Protein AF-Q6LTT4-F1 (afdb_monomer_lite)

Sequence (95 aa):
MMLMVTIEQLPLLGKSYLRNVLSKMRNKDEATVRIGLLGDFKTPNYQVKLPNGVYLTYRGANHNRFGKDSFESSHLSVSFTFAQISSAYDKASSV

Radius of gyration: 12.05 Å; chains: 1; bounding box: 35×31×24 Å

pLDDT: mean 88.71, std 10.85, range [44.38, 96.44]

Organism: Photobacterium profundum (strain SS9) (NCBI:txid298386)

Structure (mmCIF, N/CA/C/O backbone):
data_AF-Q6LTT4-F1
#
_entry.id   AF-Q6LTT4-F1
#
loop_
_atom_site.group_PDB
_atom_site.id
_atom_site.type_symbol
_atom_site.label_atom_id
_atom_site.label_alt_id
_atom_site.label_comp_id
_atom_site.label_asym_id
_atom_site.label_entity_id
_atom_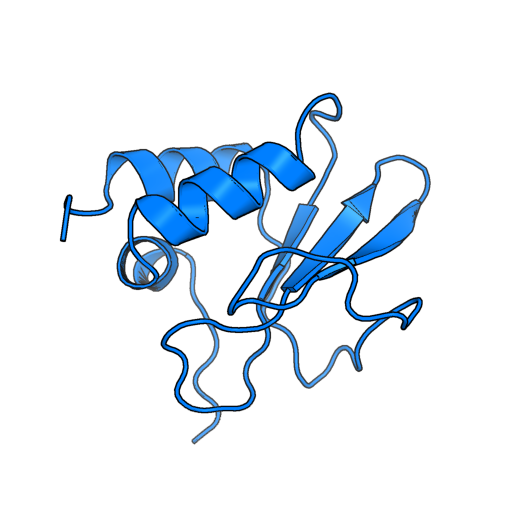site.label_seq_id
_atom_site.pdbx_PDB_ins_code
_atom_site.Cartn_x
_atom_site.Cartn_y
_atom_site.Cartn_z
_atom_site.occupancy
_atom_site.B_iso_or_equiv
_atom_site.auth_seq_id
_atom_site.auth_comp_id
_atom_site.auth_asym_id
_atom_site.auth_atom_id
_atom_site.pdbx_PDB_model_num
ATOM 1 N N . MET A 1 1 ? 20.388 -6.759 -4.733 1.00 44.38 1 MET A N 1
ATOM 2 C CA . MET A 1 1 ? 19.854 -6.568 -3.368 1.00 44.38 1 MET A CA 1
ATOM 3 C C . MET A 1 1 ? 18.356 -6.331 -3.498 1.00 44.38 1 MET A C 1
ATOM 5 O O . MET A 1 1 ? 17.981 -5.404 -4.202 1.00 44.38 1 MET A O 1
ATOM 9 N N . MET A 1 2 ? 17.511 -7.210 -2.955 1.00 49.16 2 MET A N 1
ATOM 10 C CA . MET A 1 2 ? 16.053 -7.075 -3.061 1.00 49.16 2 MET A CA 1
ATOM 11 C C . MET A 1 2 ? 15.598 -6.012 -2.057 1.00 49.16 2 MET A C 1
ATOM 13 O O . MET A 1 2 ? 15.655 -6.243 -0.853 1.00 49.16 2 MET A O 1
ATOM 17 N N . LEU A 1 3 ? 15.237 -4.823 -2.546 1.00 55.72 3 LEU A N 1
ATOM 18 C CA . LEU A 1 3 ? 14.676 -3.747 -1.728 1.00 55.72 3 LEU A CA 1
ATOM 19 C C . LEU A 1 3 ? 13.318 -4.219 -1.205 1.00 55.72 3 LEU A C 1
ATOM 21 O O . LEU A 1 3 ? 12.349 -4.276 -1.954 1.00 55.72 3 LEU A O 1
ATOM 25 N N . MET A 1 4 ? 13.257 -4.626 0.059 1.00 66.19 4 MET A N 1
ATOM 26 C CA . MET A 1 4 ? 11.986 -4.878 0.726 1.00 66.19 4 MET A CA 1
ATOM 27 C C . MET A 1 4 ? 11.369 -3.543 1.113 1.00 66.19 4 MET A C 1
ATOM 29 O O . MET A 1 4 ? 12.024 -2.774 1.806 1.00 66.19 4 MET A O 1
ATOM 33 N N . VAL A 1 5 ? 10.115 -3.294 0.720 1.00 79.81 5 VAL A N 1
ATOM 34 C CA . VAL A 1 5 ? 9.357 -2.155 1.260 1.00 79.81 5 VAL A CA 1
ATOM 35 C C . VAL A 1 5 ? 9.169 -2.380 2.748 1.00 79.81 5 VAL A C 1
ATOM 37 O O . VAL A 1 5 ? 8.498 -3.340 3.139 1.00 79.81 5 VAL A O 1
ATOM 40 N N . THR A 1 6 ? 9.737 -1.504 3.564 1.00 87.94 6 THR A N 1
ATOM 41 C CA . THR A 1 6 ? 9.458 -1.456 5.000 1.00 87.94 6 THR A CA 1
ATOM 42 C C . THR A 1 6 ? 8.393 -0.407 5.306 1.00 87.94 6 THR A C 1
ATOM 44 O O . THR A 1 6 ? 8.045 0.426 4.465 1.00 87.94 6 THR A O 1
ATOM 47 N N . ILE A 1 7 ? 7.871 -0.427 6.534 1.00 89.62 7 ILE A N 1
ATOM 48 C CA . ILE A 1 7 ? 6.930 0.597 7.005 1.00 89.62 7 ILE A CA 1
ATOM 49 C C . ILE A 1 7 ? 7.559 1.995 6.918 1.00 89.62 7 ILE A C 1
ATOM 51 O O . ILE A 1 7 ? 6.861 2.940 6.552 1.00 89.62 7 ILE A O 1
ATOM 55 N N . GLU A 1 8 ? 8.861 2.142 7.199 1.00 90.25 8 GLU A N 1
ATOM 56 C CA . GLU A 1 8 ? 9.535 3.447 7.132 1.00 90.25 8 GLU A CA 1
ATOM 57 C C . GLU A 1 8 ? 9.670 3.981 5.702 1.00 90.25 8 GLU A C 1
ATOM 59 O O . GLU A 1 8 ? 9.774 5.190 5.509 1.00 90.25 8 GLU A O 1
ATOM 64 N N . GLN A 1 9 ? 9.648 3.102 4.698 1.00 90.56 9 GLN A N 1
ATOM 65 C CA . GLN A 1 9 ? 9.775 3.478 3.291 1.00 90.56 9 GLN A CA 1
ATOM 66 C C . GLN A 1 9 ? 8.437 3.806 2.628 1.00 90.56 9 GLN A C 1
ATOM 68 O O . GLN A 1 9 ? 8.429 4.453 1.583 1.00 90.56 9 GLN A O 1
ATOM 73 N N . LEU A 1 10 ? 7.302 3.405 3.214 1.00 92.94 10 LEU A N 1
ATOM 74 C CA . LEU A 1 10 ? 5.976 3.694 2.655 1.00 92.94 10 LEU A CA 1
ATOM 75 C C . LEU A 1 10 ? 5.752 5.185 2.335 1.00 92.94 10 LEU A C 1
ATOM 77 O O . LEU A 1 10 ? 5.248 5.458 1.244 1.00 92.94 10 LEU A O 1
ATOM 81 N N . PRO A 1 11 ? 6.139 6.158 3.191 1.00 94.12 11 PRO A N 1
ATOM 82 C CA . PRO A 1 11 ? 5.982 7.581 2.878 1.00 94.12 11 PRO A CA 1
ATOM 83 C C . PRO A 1 11 ? 6.724 8.027 1.608 1.00 94.12 11 PRO A C 1
ATOM 85 O O . PRO A 1 11 ? 6.294 8.978 0.957 1.00 94.12 11 PRO A O 1
ATOM 88 N N . LEU A 1 12 ? 7.804 7.331 1.220 1.00 91.56 12 LEU A N 1
ATOM 89 C CA . LEU A 1 12 ? 8.607 7.651 0.032 1.00 91.56 12 LEU A CA 1
ATOM 90 C C . LEU A 1 12 ? 7.867 7.367 -1.282 1.00 91.56 12 LEU A C 1
ATOM 92 O O . LEU A 1 12 ? 8.248 7.900 -2.319 1.00 91.56 12 LEU A O 1
ATOM 96 N N . LEU A 1 13 ? 6.793 6.567 -1.245 1.00 91.00 13 LEU A N 1
ATOM 97 C CA . LEU A 1 13 ? 5.937 6.306 -2.409 1.00 91.00 13 LEU A CA 1
ATOM 98 C C . LEU A 1 13 ? 5.111 7.537 -2.822 1.00 91.00 13 LEU A C 1
ATOM 100 O O . LEU A 1 13 ? 4.545 7.565 -3.912 1.00 91.00 13 LEU A O 1
ATOM 104 N N . GLY A 1 14 ? 5.042 8.559 -1.965 1.00 92.62 14 GLY A N 1
ATOM 105 C CA . GLY A 1 14 ? 4.405 9.834 -2.265 1.00 92.62 14 GLY A CA 1
ATOM 106 C C . GLY A 1 14 ? 2.906 9.871 -1.965 1.00 92.62 14 GLY A C 1
ATOM 107 O O . GLY A 1 14 ? 2.172 8.878 -2.023 1.00 92.62 14 GLY A O 1
ATOM 108 N N . LYS A 1 15 ? 2.427 11.077 -1.648 1.00 94.12 15 LYS A N 1
ATOM 109 C CA . LYS A 1 15 ? 1.076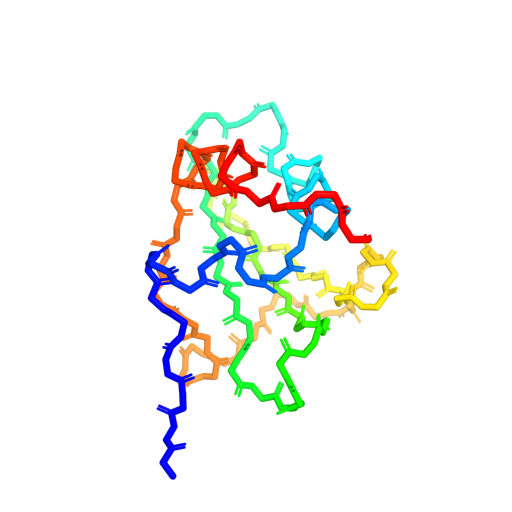 11.311 -1.125 1.00 94.12 15 LYS A CA 1
ATOM 110 C C . LYS A 1 15 ? -0.037 10.912 -2.100 1.00 94.12 15 LYS A C 1
ATOM 112 O O . LYS A 1 15 ? -1.033 10.318 -1.688 1.00 94.12 15 LYS A O 1
ATOM 117 N N . SER A 1 16 ? 0.137 11.195 -3.395 1.00 94.38 16 SER A N 1
ATOM 118 C CA . SER A 1 16 ? -0.841 10.848 -4.442 1.00 94.38 16 SER A CA 1
ATOM 119 C C . SER A 1 16 ? -0.999 9.332 -4.603 1.00 94.38 16 SER A C 1
ATOM 121 O O . SER A 1 16 ? -2.117 8.811 -4.597 1.00 94.38 16 SER A O 1
ATOM 123 N N . TYR A 1 17 ? 0.119 8.605 -4.655 1.00 94.81 17 TYR A N 1
ATOM 124 C CA . TYR A 1 17 ? 0.116 7.149 -4.749 1.00 94.81 17 TYR A CA 1
ATOM 125 C C . TYR A 1 17 ? -0.571 6.519 -3.529 1.00 94.81 17 TYR A C 1
ATOM 127 O O . TYR A 1 17 ? -1.498 5.720 -3.679 1.00 94.81 17 TYR A O 1
ATOM 135 N N . LEU A 1 18 ? -0.184 6.933 -2.317 1.00 95.31 18 LEU A N 1
ATOM 136 C CA . LEU A 1 18 ? -0.758 6.406 -1.074 1.00 95.31 18 LEU A CA 1
ATOM 137 C C . LEU A 1 18 ? -2.257 6.714 -0.952 1.00 95.31 18 LEU A C 1
ATOM 139 O O . LEU A 1 18 ? -3.029 5.83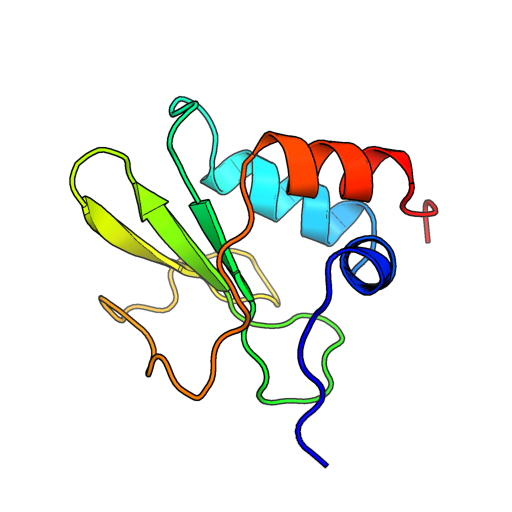8 -0.564 1.00 95.31 18 LEU A O 1
ATOM 143 N N . ARG A 1 19 ? -2.705 7.906 -1.372 1.00 95.38 19 ARG A N 1
ATOM 144 C CA . ARG A 1 19 ? -4.136 8.247 -1.451 1.00 95.38 19 ARG A CA 1
ATOM 145 C C . ARG A 1 19 ? -4.902 7.280 -2.351 1.00 95.38 19 ARG A C 1
ATOM 147 O O . ARG A 1 19 ? -5.995 6.834 -1.997 1.00 95.38 19 ARG A O 1
ATOM 154 N N . ASN A 1 20 ? -4.348 6.954 -3.515 1.00 96.06 20 ASN A N 1
ATOM 155 C CA . ASN A 1 20 ? -4.981 6.012 -4.426 1.00 96.06 20 ASN A CA 1
ATOM 156 C C . ASN A 1 20 ? -5.002 4.593 -3.850 1.00 96.06 20 ASN A C 1
ATOM 158 O O . ASN A 1 20 ? -6.031 3.925 -3.955 1.00 96.06 20 ASN A O 1
ATOM 162 N N . VAL A 1 21 ? -3.932 4.145 -3.185 1.00 95.56 21 VAL A N 1
ATOM 163 C CA . VAL A 1 21 ? -3.916 2.855 -2.473 1.00 95.56 21 VAL A CA 1
ATOM 164 C C . VAL A 1 21 ? -5.017 2.815 -1.409 1.00 95.56 21 VAL A C 1
ATOM 166 O O . VAL A 1 21 ? -5.840 1.900 -1.442 1.00 95.56 21 VAL A O 1
ATOM 169 N N . LEU A 1 22 ? -5.123 3.840 -0.554 1.00 95.12 22 LEU A N 1
ATOM 170 C CA . LEU A 1 22 ? -6.193 3.958 0.449 1.00 95.12 22 LEU A CA 1
ATOM 171 C C . LEU A 1 22 ? -7.586 3.874 -0.181 1.00 95.12 22 LEU A C 1
ATOM 173 O O . LEU A 1 22 ? -8.461 3.180 0.333 1.00 95.12 22 LEU A O 1
ATOM 177 N N . SER A 1 23 ? -7.791 4.516 -1.336 1.00 94.06 23 SER A N 1
ATOM 178 C CA . SER A 1 23 ? -9.071 4.444 -2.051 1.00 94.06 23 SER A CA 1
ATOM 179 C C . SER A 1 23 ? -9.443 3.019 -2.482 1.00 94.06 23 SER A C 1
ATOM 181 O O . SER A 1 23 ? -10.626 2.691 -2.529 1.00 94.06 23 SER A O 1
ATOM 183 N N . LYS A 1 24 ? -8.453 2.156 -2.765 1.00 94.12 24 LYS A N 1
ATOM 184 C CA . LYS A 1 24 ? -8.679 0.745 -3.129 1.00 94.12 24 LYS A CA 1
ATOM 185 C C . LYS A 1 24 ? -8.849 -0.168 -1.918 1.00 94.12 24 LYS A C 1
ATOM 187 O O . LYS A 1 24 ? -9.362 -1.272 -2.069 1.00 94.12 24 LYS A O 1
ATOM 192 N N . MET A 1 25 ? -8.435 0.288 -0.739 1.00 93.06 25 MET A N 1
ATOM 193 C CA . MET A 1 25 ? -8.649 -0.405 0.533 1.00 93.06 25 MET A CA 1
ATOM 194 C C . MET A 1 25 ? -9.985 -0.027 1.199 1.00 93.06 25 MET A C 1
ATOM 196 O O . MET A 1 25 ? -10.402 -0.686 2.147 1.00 93.06 25 MET A O 1
ATOM 200 N N . ARG A 1 26 ? -10.655 1.034 0.729 1.00 74.88 26 ARG A N 1
ATOM 201 C CA . ARG A 1 26 ? -11.826 1.638 1.386 1.00 74.88 26 ARG A CA 1
ATOM 202 C C . ARG A 1 26 ? -13.014 0.664 1.524 1.00 74.88 26 ARG A C 1
ATOM 204 O O . ARG A 1 26 ? -13.248 -0.166 0.645 1.00 74.88 26 ARG A O 1
ATOM 211 N N . ASN A 1 27 ? -13.777 0.839 2.612 1.00 67.12 27 ASN A N 1
ATOM 212 C CA . ASN A 1 27 ? -14.927 0.046 3.106 1.00 67.12 27 ASN A CA 1
ATOM 213 C C . ASN A 1 27 ? -14.604 -1.248 3.865 1.00 67.12 27 ASN A C 1
ATOM 215 O O . ASN A 1 27 ? -15.518 -2.035 4.108 1.00 67.12 27 ASN A O 1
ATOM 219 N N . LYS A 1 28 ? -13.336 -1.522 4.188 1.00 68.50 28 LYS A N 1
ATOM 220 C CA . LYS A 1 28 ? -12.936 -2.819 4.740 1.00 68.50 28 LYS A CA 1
ATOM 221 C C . LYS A 1 28 ? -11.779 -2.641 5.720 1.00 68.50 28 LYS A C 1
ATOM 223 O O . LYS A 1 28 ? -10.626 -2.709 5.310 1.00 68.50 28 LYS A O 1
ATOM 228 N N . ASP A 1 29 ? -12.094 -2.418 6.995 1.00 71.19 29 ASP A N 1
ATOM 229 C CA . ASP A 1 29 ? -11.113 -2.174 8.072 1.00 71.19 29 ASP A CA 1
ATOM 230 C C . ASP A 1 29 ? -10.079 -3.310 8.213 1.00 71.19 29 ASP A C 1
ATOM 232 O O . ASP A 1 29 ? -8.955 -3.099 8.661 1.00 71.19 29 ASP A O 1
ATOM 236 N N . GLU A 1 30 ? -10.425 -4.503 7.727 1.00 85.50 30 GLU A N 1
ATOM 237 C CA . GLU A 1 30 ? -9.568 -5.692 7.700 1.00 85.50 30 GLU A CA 1
ATOM 238 C C . GLU A 1 30 ? -8.810 -5.885 6.369 1.00 85.50 30 GLU A C 1
ATOM 240 O O . GLU A 1 30 ? -8.126 -6.892 6.168 1.00 85.50 30 GLU A O 1
ATOM 245 N N . ALA A 1 31 ? -8.920 -4.950 5.419 1.00 92.88 31 ALA A N 1
ATOM 246 C CA . ALA A 1 31 ? -8.164 -5.026 4.176 1.00 92.88 31 ALA A CA 1
ATOM 247 C C . ALA A 1 31 ? -6.674 -4.761 4.417 1.00 92.88 31 ALA A C 1
ATOM 249 O O . ALA A 1 31 ? -6.267 -3.851 5.144 1.00 92.88 31 ALA A O 1
ATOM 250 N N . THR A 1 32 ? -5.843 -5.539 3.729 1.00 96.12 32 THR A N 1
ATOM 251 C CA . THR A 1 32 ? -4.385 -5.384 3.753 1.00 96.12 32 THR A CA 1
ATOM 252 C C . THR A 1 32 ? -3.854 -5.198 2.346 1.00 96.12 32 THR A C 1
ATOM 254 O O . THR A 1 32 ? -4.472 -5.635 1.377 1.00 96.12 32 THR A O 1
ATOM 257 N N . VAL A 1 33 ? -2.706 -4.544 2.213 1.00 96.25 33 VAL A N 1
ATOM 258 C CA . VAL A 1 33 ? -2.047 -4.329 0.927 1.00 96.25 33 VAL A CA 1
ATOM 259 C C . VAL A 1 33 ? -0.614 -4.832 0.960 1.00 96.25 33 VAL A C 1
ATOM 261 O O . VAL A 1 33 ? 0.073 -4.731 1.971 1.00 96.25 33 VAL A O 1
ATOM 264 N N . ARG A 1 34 ? -0.154 -5.371 -0.164 1.00 96.06 34 ARG A N 1
ATOM 265 C CA . ARG A 1 34 ? 1.245 -5.714 -0.410 1.00 96.06 34 ARG A CA 1
ATOM 266 C C . ARG A 1 34 ? 1.734 -4.953 -1.636 1.00 96.06 34 ARG A C 1
ATOM 268 O O . ARG A 1 34 ? 1.021 -4.880 -2.638 1.00 96.06 34 ARG A O 1
ATOM 275 N N . ILE A 1 35 ? 2.931 -4.389 -1.548 1.00 95.50 35 ILE A N 1
ATOM 276 C CA . ILE A 1 35 ? 3.555 -3.566 -2.586 1.00 95.50 35 ILE A CA 1
ATOM 277 C C . ILE A 1 35 ? 4.541 -4.417 -3.386 1.00 95.50 35 ILE A C 1
ATOM 279 O O . ILE A 1 35 ? 5.282 -5.215 -2.817 1.00 95.50 35 ILE A O 1
ATOM 283 N N . GLY A 1 36 ? 4.545 -4.264 -4.705 1.00 93.00 36 GLY A N 1
ATOM 284 C CA . GLY A 1 36 ? 5.470 -4.935 -5.609 1.00 93.00 36 GLY A CA 1
ATOM 285 C C . GLY A 1 36 ? 6.909 -4.472 -5.407 1.00 93.00 36 GLY A C 1
ATOM 286 O O . GLY A 1 36 ? 7.170 -3.282 -5.262 1.00 93.00 36 GLY A O 1
ATOM 287 N N . LEU A 1 37 ? 7.836 -5.428 -5.423 1.00 87.25 37 LEU A N 1
ATOM 288 C CA . LEU A 1 37 ? 9.275 -5.196 -5.241 1.00 87.25 37 LEU A CA 1
ATOM 289 C C . LEU A 1 37 ? 10.044 -5.116 -6.569 1.00 87.25 37 LEU A C 1
ATOM 291 O O . LEU A 1 37 ? 11.244 -4.861 -6.580 1.00 87.25 37 LEU A O 1
ATOM 295 N N . LEU A 1 38 ? 9.368 -5.377 -7.689 1.00 79.62 38 LEU A N 1
ATOM 296 C CA . LEU A 1 38 ? 9.958 -5.341 -9.024 1.00 79.62 38 LEU A CA 1
ATOM 297 C C . LEU A 1 38 ? 9.791 -3.953 -9.659 1.00 79.62 38 LEU A C 1
ATOM 299 O O . LEU A 1 38 ? 8.755 -3.310 -9.484 1.00 79.62 38 LEU A O 1
ATOM 303 N N . GLY A 1 39 ? 10.775 -3.539 -10.459 1.00 75.12 39 GLY A N 1
ATOM 304 C CA . GLY A 1 39 ? 10.787 -2.250 -11.161 1.00 75.12 39 GLY A CA 1
ATOM 305 C C . GLY A 1 39 ? 11.659 -1.195 -10.474 1.00 75.12 39 GLY A C 1
ATOM 306 O O . GLY A 1 39 ? 12.538 -1.527 -9.685 1.00 75.12 39 GLY A O 1
ATOM 307 N N . ASP A 1 40 ? 11.425 0.079 -10.794 1.00 76.94 40 ASP A N 1
ATOM 308 C CA . ASP A 1 40 ? 12.200 1.228 -10.292 1.00 76.94 40 ASP A CA 1
ATOM 309 C C . ASP A 1 40 ? 11.674 1.806 -8.967 1.00 76.94 40 ASP A C 1
ATOM 311 O O . ASP A 1 40 ? 12.163 2.828 -8.490 1.00 76.94 40 ASP A O 1
ATOM 315 N N . PHE A 1 41 ? 10.662 1.156 -8.388 1.00 77.44 41 PHE A N 1
ATOM 316 C CA . PHE A 1 41 ? 10.045 1.504 -7.112 1.00 77.44 41 PHE A CA 1
ATOM 317 C C . PHE A 1 41 ? 9.331 2.870 -7.050 1.00 77.44 41 PHE A C 1
ATOM 319 O O . PHE A 1 41 ? 8.829 3.245 -5.994 1.00 77.44 41 PHE A O 1
ATOM 326 N N . LYS A 1 42 ? 9.198 3.600 -8.167 1.00 78.81 42 LYS A N 1
ATOM 327 C CA . LYS A 1 42 ? 8.517 4.910 -8.178 1.00 78.81 42 LYS A CA 1
ATOM 328 C C . LYS A 1 42 ? 6.999 4.787 -8.110 1.00 78.81 42 LYS A C 1
ATOM 330 O O . LYS A 1 42 ? 6.343 5.531 -7.393 1.00 78.81 42 LYS A O 1
ATOM 335 N N . THR A 1 43 ? 6.436 3.854 -8.877 1.00 88.88 43 THR A N 1
ATOM 336 C CA . THR A 1 43 ? 4.989 3.570 -8.908 1.00 88.88 43 THR A CA 1
ATOM 337 C C . THR A 1 43 ? 4.749 2.058 -8.938 1.00 88.88 43 THR A C 1
ATOM 339 O O . THR A 1 43 ? 4.329 1.498 -9.955 1.00 88.88 43 THR A O 1
ATOM 342 N N . PRO A 1 44 ? 5.070 1.350 -7.842 1.00 93.50 44 PRO A N 1
ATOM 343 C CA . PRO A 1 44 ? 5.006 -0.103 -7.819 1.00 93.50 44 PRO A CA 1
ATOM 344 C C . PRO A 1 44 ? 3.571 -0.607 -8.007 1.00 93.50 44 PRO A C 1
ATOM 346 O O . PRO A 1 44 ? 2.602 -0.003 -7.556 1.00 93.50 44 PRO A O 1
ATOM 349 N N . ASN A 1 45 ? 3.415 -1.754 -8.665 1.00 95.19 45 ASN A N 1
ATOM 350 C CA . ASN A 1 45 ? 2.133 -2.461 -8.650 1.00 95.19 45 ASN A CA 1
ATOM 351 C C . ASN A 1 45 ? 1.835 -2.947 -7.231 1.00 95.19 45 ASN A C 1
ATOM 353 O O . ASN A 1 45 ? 2.749 -3.156 -6.439 1.00 95.19 45 ASN A O 1
ATOM 357 N N . TYR A 1 46 ? 0.568 -3.163 -6.901 1.00 96.06 46 TYR A N 1
ATOM 358 C CA . TYR A 1 46 ? 0.194 -3.590 -5.556 1.00 96.06 46 TYR A CA 1
ATOM 359 C C . TYR A 1 46 ? -1.018 -4.512 -5.571 1.00 96.06 46 TYR A C 1
ATOM 361 O O . TYR A 1 46 ? -1.808 -4.540 -6.518 1.00 96.06 46 TYR A O 1
ATOM 369 N N . GLN A 1 47 ? -1.148 -5.289 -4.505 1.00 95.81 47 GLN A N 1
ATOM 370 C CA . GLN A 1 47 ? -2.223 -6.248 -4.310 1.00 95.81 47 GLN A CA 1
ATOM 371 C C . GLN A 1 47 ? -2.924 -5.965 -2.991 1.00 95.81 47 GLN A C 1
ATOM 373 O O . GLN A 1 47 ? -2.284 -5.930 -1.946 1.00 95.81 47 GLN A O 1
ATOM 378 N N . VAL A 1 48 ? -4.241 -5.806 -3.041 1.00 95.69 48 VAL A N 1
ATOM 379 C CA . VAL A 1 48 ? -5.102 -5.668 -1.867 1.00 95.69 48 VAL A CA 1
ATOM 380 C C . VAL A 1 48 ? -5.737 -7.022 -1.568 1.00 95.69 48 VAL A C 1
ATOM 382 O O . VAL A 1 48 ? -6.321 -7.638 -2.457 1.00 95.69 48 VAL A O 1
ATOM 385 N N . LYS A 1 49 ? -5.633 -7.489 -0.326 1.00 95.06 49 LYS A N 1
ATOM 386 C CA . LYS A 1 49 ? -6.430 -8.593 0.211 1.00 95.06 49 LYS A CA 1
ATOM 387 C C . LYS A 1 49 ? -7.656 -8.008 0.897 1.00 95.06 49 LYS A C 1
ATOM 389 O O . LYS A 1 49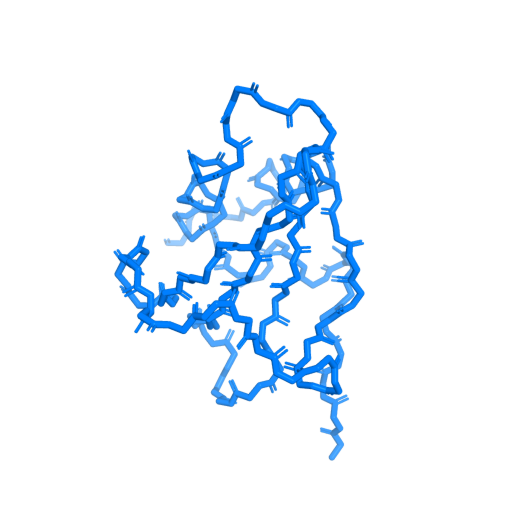 ? -7.522 -7.177 1.793 1.00 95.06 49 LYS A O 1
ATOM 394 N N . LEU A 1 50 ? -8.834 -8.445 0.479 1.00 91.38 50 LEU A N 1
ATOM 395 C CA . LEU A 1 50 ? -10.100 -8.102 1.113 1.00 91.38 50 LEU A CA 1
ATOM 396 C C . LEU A 1 50 ? -10.362 -9.014 2.338 1.00 91.38 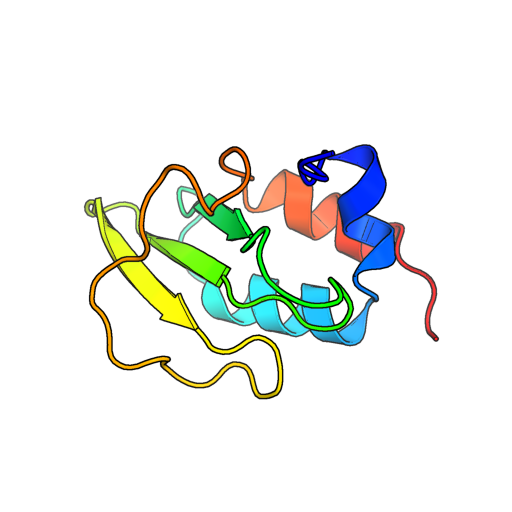50 LEU A C 1
ATOM 398 O O . LEU A 1 50 ? -9.775 -10.094 2.417 1.00 91.38 50 LEU A O 1
ATOM 402 N N . PRO A 1 51 ? -11.276 -8.643 3.257 1.00 89.50 51 PRO A N 1
ATOM 403 C CA . PRO A 1 51 ? -11.618 -9.437 4.446 1.00 89.50 51 PRO A CA 1
ATOM 404 C C . PRO A 1 51 ? -12.127 -10.839 4.099 1.00 89.50 51 PRO A C 1
ATOM 406 O O . PRO A 1 51 ? -11.799 -11.814 4.761 1.00 89.50 51 PRO A O 1
ATOM 409 N N . ASN A 1 52 ? -12.846 -10.970 2.980 1.00 89.19 52 ASN A N 1
ATOM 410 C CA . ASN A 1 52 ? -13.320 -12.256 2.463 1.00 89.19 52 ASN A CA 1
ATOM 411 C C . ASN A 1 52 ? -12.214 -13.112 1.807 1.00 89.19 52 ASN A C 1
ATOM 413 O O . ASN A 1 52 ? -12.518 -14.094 1.139 1.00 89.19 52 ASN A O 1
ATOM 417 N N . GLY A 1 53 ? -10.944 -12.717 1.921 1.00 89.50 53 GLY A N 1
ATOM 418 C CA . GLY A 1 53 ? -9.802 -13.437 1.361 1.00 89.50 53 GLY A CA 1
ATOM 419 C C . GLY A 1 53 ? -9.542 -13.188 -0.125 1.00 89.50 53 GLY A C 1
ATOM 420 O O . GLY A 1 53 ? -8.501 -13.613 -0.621 1.00 89.50 53 GLY A O 1
ATOM 421 N N . VAL A 1 54 ? -10.424 -12.469 -0.828 1.00 91.38 54 VAL A N 1
ATOM 422 C CA . VAL A 1 54 ? -10.253 -12.172 -2.257 1.00 91.38 54 VAL A CA 1
ATOM 423 C C . VAL A 1 54 ? -9.094 -11.204 -2.469 1.00 91.38 54 VAL A C 1
ATOM 425 O O . VAL A 1 54 ? -8.989 -10.176 -1.793 1.00 91.38 54 VAL A O 1
ATOM 428 N N . TYR A 1 55 ? -8.256 -11.508 -3.457 1.00 93.88 55 TYR A N 1
ATOM 429 C CA . TYR A 1 55 ? -7.156 -10.650 -3.871 1.00 93.88 55 TYR A CA 1
ATOM 430 C C . TYR A 1 55 ? -7.522 -9.786 -5.068 1.00 93.88 55 TYR A C 1
ATOM 432 O O . TYR A 1 55 ? -8.191 -10.194 -6.015 1.00 93.88 55 TYR A O 1
ATOM 440 N N . LEU A 1 56 ? -7.065 -8.543 -5.005 1.00 94.25 56 LEU A N 1
ATOM 441 C CA . LEU A 1 56 ? -7.320 -7.516 -5.984 1.00 94.25 56 LEU A CA 1
ATOM 442 C C . LEU A 1 56 ? -5.992 -6.875 -6.403 1.00 94.25 56 LEU A C 1
ATOM 444 O O . LEU A 1 56 ? -5.354 -6.207 -5.596 1.00 94.25 56 LEU A O 1
ATOM 448 N N . THR A 1 57 ? -5.578 -7.059 -7.658 1.00 96.12 57 THR A N 1
ATOM 449 C CA . THR A 1 57 ? -4.317 -6.505 -8.178 1.00 96.12 57 THR A CA 1
ATOM 450 C C . THR A 1 57 ? -4.521 -5.184 -8.917 1.00 96.12 57 THR A C 1
ATOM 452 O O . THR A 1 57 ? -5.487 -5.000 -9.669 1.00 96.12 57 THR A O 1
ATOM 455 N N . TYR A 1 58 ? -3.575 -4.265 -8.734 1.00 96.44 58 TYR A N 1
ATOM 456 C CA . TYR A 1 58 ? -3.611 -2.923 -9.299 1.00 96.44 58 TYR A CA 1
ATOM 457 C C . TYR A 1 58 ? -2.262 -2.525 -9.889 1.00 96.44 58 TYR A C 1
ATOM 459 O O . TYR A 1 58 ? -1.197 -2.892 -9.387 1.00 96.44 58 TYR A O 1
ATOM 467 N N . ARG A 1 59 ? -2.329 -1.744 -10.968 1.00 95.06 59 ARG A N 1
ATOM 468 C CA . ARG A 1 59 ? -1.172 -1.096 -11.581 1.00 95.06 59 ARG A CA 1
ATOM 469 C C . ARG A 1 59 ? -0.778 0.124 -10.760 1.00 95.06 59 ARG A C 1
ATOM 471 O O . ARG A 1 59 ? -1.643 0.932 -10.444 1.00 95.06 59 ARG A O 1
ATOM 478 N N . GLY A 1 60 ? 0.505 0.300 -10.465 1.00 93.50 60 GLY A N 1
ATOM 479 C CA . GLY A 1 60 ? 0.964 1.474 -9.719 1.00 93.50 60 GLY A CA 1
ATOM 480 C C . GLY A 1 60 ? 0.846 2.776 -10.510 1.00 93.50 60 GLY A C 1
ATOM 481 O O . GLY A 1 60 ? 0.470 3.799 -9.956 1.00 93.50 60 GLY A O 1
ATOM 482 N N . ALA A 1 61 ? 1.085 2.721 -11.823 1.00 92.50 61 ALA A N 1
ATOM 483 C CA . ALA A 1 61 ? 1.097 3.904 -12.686 1.00 92.50 61 ALA A CA 1
ATOM 484 C C . ALA A 1 61 ? -0.271 4.598 -12.838 1.00 92.50 61 ALA A C 1
ATOM 486 O O . ALA A 1 61 ? -0.328 5.798 -13.080 1.00 92.50 61 ALA A O 1
ATOM 487 N N . ASN A 1 62 ? -1.378 3.852 -12.747 1.00 94.31 62 ASN A N 1
ATOM 488 C CA . ASN A 1 62 ? -2.723 4.397 -12.981 1.00 94.31 62 ASN A CA 1
ATOM 489 C C . ASN A 1 62 ? -3.798 3.876 -12.016 1.00 94.31 62 ASN A C 1
ATOM 491 O O . ASN A 1 62 ? -4.959 4.254 -12.138 1.00 94.31 62 ASN A O 1
ATOM 495 N N . HIS A 1 63 ? -3.442 2.996 -11.077 1.00 94.94 63 HIS A N 1
ATOM 496 C CA . HIS A 1 63 ? -4.344 2.410 -10.082 1.00 94.94 63 HIS A CA 1
ATOM 497 C C . HIS A 1 63 ? -5.563 1.664 -10.659 1.00 94.94 63 HIS A C 1
ATOM 499 O O . HIS A 1 63 ? -6.528 1.383 -9.938 1.00 94.94 63 HIS A O 1
ATOM 505 N N . ASN A 1 64 ? -5.513 1.284 -11.939 1.00 95.69 64 ASN A N 1
ATOM 506 C CA . ASN A 1 64 ? -6.491 0.400 -12.567 1.00 95.69 64 ASN A CA 1
ATOM 507 C C . ASN A 1 64 ? -6.155 -1.067 -12.284 1.00 95.69 64 ASN A C 1
ATOM 509 O O . ASN A 1 64 ? -5.039 -1.405 -11.881 1.00 95.69 64 ASN A O 1
ATOM 513 N N . ARG A 1 65 ? -7.128 -1.957 -12.507 1.00 95.12 65 ARG A N 1
ATOM 514 C CA . ARG A 1 65 ? -6.935 -3.407 -12.376 1.00 95.12 65 ARG A CA 1
ATOM 515 C C . ARG A 1 65 ? -5.756 -3.872 -13.226 1.00 95.12 65 ARG A C 1
ATOM 517 O O . ARG A 1 65 ? -5.655 -3.521 -14.400 1.00 95.12 65 ARG A O 1
ATOM 524 N N . PHE A 1 66 ? -4.876 -4.685 -12.644 1.00 92.06 66 PHE A N 1
ATOM 525 C CA . PHE A 1 66 ? -3.785 -5.284 -13.416 1.00 92.06 66 PHE A C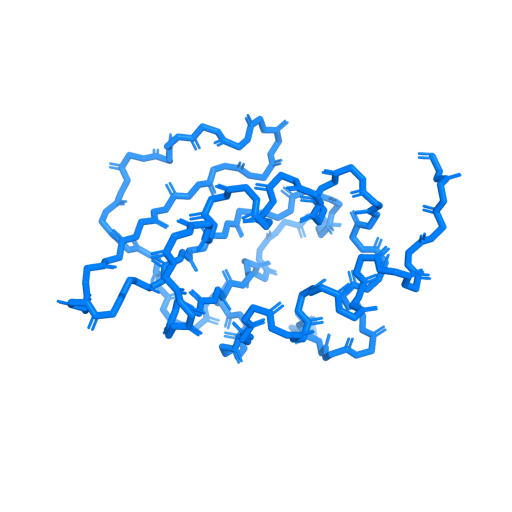A 1
ATOM 526 C C . PHE A 1 66 ? -4.305 -6.374 -14.367 1.00 92.06 66 PHE A C 1
ATOM 528 O O . PHE A 1 66 ? -3.776 -6.516 -15.467 1.00 92.06 66 PHE A O 1
ATOM 535 N N . GLY A 1 67 ? -5.364 -7.086 -13.958 1.00 85.88 67 GLY A N 1
ATOM 536 C CA . GLY A 1 67 ? -5.988 -8.175 -14.722 1.00 85.88 67 GLY A CA 1
ATOM 537 C C . GLY A 1 67 ? -5.535 -9.576 -14.301 1.00 85.88 67 GLY A C 1
ATOM 538 O O . GLY A 1 67 ? -5.893 -10.542 -14.958 1.00 85.88 67 GLY A O 1
ATOM 539 N N . LYS A 1 68 ? -4.757 -9.691 -13.215 1.00 87.81 68 LYS A N 1
ATOM 540 C CA . LYS A 1 68 ? -4.396 -10.967 -12.577 1.00 87.81 68 LYS A CA 1
ATOM 541 C C . LYS A 1 68 ? -5.096 -11.112 -11.228 1.00 87.81 68 LYS A C 1
ATOM 543 O O . LYS A 1 68 ? -5.339 -10.106 -10.559 1.00 87.81 68 LYS A O 1
ATOM 548 N N . ASP A 1 69 ? -5.357 -12.337 -10.797 1.00 85.94 69 ASP A N 1
ATOM 549 C CA . ASP A 1 69 ? -5.990 -12.583 -9.495 1.00 85.94 69 ASP A CA 1
ATOM 550 C C . ASP A 1 69 ? -5.018 -12.330 -8.335 1.00 85.94 69 ASP A C 1
ATOM 552 O O . ASP A 1 69 ? -5.386 -11.732 -7.324 1.00 85.94 69 ASP A O 1
ATOM 556 N N . SER A 1 70 ? -3.742 -12.674 -8.525 1.00 91.50 70 SER A N 1
ATOM 557 C CA . SER A 1 70 ? -2.664 -12.405 -7.573 1.00 91.50 70 SER A CA 1
ATOM 558 C C . SER A 1 70 ? -1.307 -12.230 -8.259 1.00 91.50 70 SER A C 1
ATOM 560 O O . SER A 1 70 ? -1.107 -12.616 -9.413 1.00 91.50 70 SER A O 1
ATOM 562 N N . PHE A 1 71 ? -0.359 -11.643 -7.534 1.00 91.50 71 PHE A N 1
ATOM 563 C CA . PHE A 1 71 ? 1.064 -11.648 -7.857 1.00 91.50 71 PHE A CA 1
ATOM 564 C C . PHE A 1 71 ? 1.805 -12.708 -7.034 1.00 91.50 71 PHE A C 1
ATOM 566 O O . PHE A 1 71 ? 1.352 -13.100 -5.957 1.00 91.50 71 PHE A O 1
ATOM 573 N N . GLU A 1 72 ? 2.972 -13.125 -7.527 1.00 90.81 72 GLU A N 1
ATOM 574 C CA . GLU A 1 72 ? 3.880 -14.025 -6.812 1.00 90.81 72 GLU A CA 1
ATOM 575 C C . GLU A 1 72 ? 4.289 -13.433 -5.462 1.00 90.81 72 GLU A C 1
ATOM 577 O O . GLU A 1 72 ? 4.763 -12.296 -5.375 1.00 90.81 72 GLU A O 1
ATOM 582 N N . SER A 1 73 ? 4.127 -14.208 -4.390 1.00 89.31 73 SER A N 1
ATOM 583 C CA . SER A 1 73 ? 4.322 -13.714 -3.025 1.00 89.31 73 SER A CA 1
ATOM 584 C C . SER A 1 73 ? 5.759 -13.303 -2.716 1.00 89.31 73 SER A C 1
ATOM 586 O O . SER A 1 73 ? 5.948 -12.471 -1.831 1.00 89.31 73 SER A O 1
ATOM 588 N N . SER A 1 74 ? 6.746 -13.866 -3.420 1.00 90.31 74 SER A N 1
ATOM 589 C CA . SER A 1 74 ? 8.171 -13.518 -3.318 1.00 90.31 74 SER A CA 1
ATOM 590 C C . SER A 1 74 ? 8.505 -12.149 -3.922 1.00 90.31 74 SER A C 1
ATOM 592 O O . SER A 1 74 ? 9.536 -11.570 -3.594 1.00 90.31 74 SER A O 1
ATOM 594 N N . HIS A 1 75 ? 7.631 -11.609 -4.776 1.00 90.94 75 HIS A N 1
ATOM 595 C CA . HIS A 1 75 ? 7.799 -10.314 -5.446 1.00 90.94 75 HIS A CA 1
ATOM 596 C C . HIS A 1 75 ? 6.995 -9.195 -4.779 1.00 90.94 75 HIS A C 1
ATOM 598 O O . HIS A 1 75 ? 6.814 -8.117 -5.350 1.00 90.94 75 HIS A O 1
ATOM 604 N N . LEU A 1 76 ? 6.488 -9.460 -3.578 1.00 91.94 76 LEU A N 1
ATOM 605 C CA . LEU A 1 76 ? 5.644 -8.568 -2.808 1.00 91.94 76 LEU A CA 1
ATOM 606 C C . LEU A 1 76 ? 6.264 -8.320 -1.434 1.00 91.94 76 LEU A C 1
ATOM 608 O O . LEU A 1 76 ? 6.815 -9.228 -0.814 1.00 91.94 76 LEU A O 1
ATOM 612 N N . SER A 1 77 ? 6.085 -7.109 -0.918 1.00 94.06 77 SER A N 1
ATOM 613 C CA . SER A 1 77 ? 6.396 -6.746 0.462 1.00 94.06 77 SER A CA 1
ATOM 614 C C . SER A 1 77 ? 5.650 -7.621 1.474 1.00 94.06 77 SER A C 1
ATOM 616 O O . SER A 1 77 ? 4.765 -8.417 1.132 1.00 94.06 77 SER A O 1
ATOM 618 N N . VAL A 1 78 ? 5.936 -7.401 2.755 1.00 93.31 78 VAL A N 1
ATOM 619 C CA . VAL A 1 78 ? 5.023 -7.796 3.835 1.00 93.31 78 VAL A CA 1
ATOM 620 C C . VAL A 1 78 ? 3.649 -7.133 3.663 1.00 93.31 78 VAL A C 1
ATOM 622 O O . VAL A 1 78 ? 3.493 -6.175 2.899 1.00 93.31 78 VAL A O 1
ATOM 625 N N . SER A 1 79 ? 2.638 -7.662 4.348 1.00 95.38 79 SER A N 1
ATOM 626 C CA . SER A 1 79 ? 1.299 -7.068 4.361 1.00 95.38 79 SER A CA 1
ATOM 627 C C . SER A 1 79 ? 1.263 -5.822 5.235 1.00 95.38 79 SER A C 1
ATOM 629 O O . SER A 1 79 ? 1.721 -5.852 6.375 1.00 95.38 79 SER A O 1
ATOM 631 N N . PHE A 1 80 ? 0.650 -4.763 4.716 1.00 95.75 80 PHE A N 1
ATOM 632 C CA . PHE A 1 80 ? 0.386 -3.525 5.435 1.00 95.75 80 PHE A CA 1
ATOM 633 C C . PHE A 1 80 ? -1.110 -3.345 5.673 1.00 95.75 80 PHE A C 1
ATOM 635 O O . PHE A 1 80 ? -1.927 -3.593 4.783 1.00 95.75 80 PHE A O 1
ATOM 642 N N . THR A 1 81 ? -1.471 -2.903 6.871 1.00 94.94 81 THR A N 1
ATOM 643 C CA . THR A 1 81 ? -2.853 -2.598 7.252 1.00 94.94 81 THR A CA 1
ATOM 644 C C . THR A 1 81 ? -3.283 -1.231 6.732 1.00 94.94 81 THR A C 1
ATOM 646 O O . THR A 1 81 ? -2.454 -0.382 6.393 1.00 94.94 81 THR A O 1
ATOM 649 N N . PHE A 1 82 ? -4.594 -0.983 6.724 1.00 94.19 82 PHE A N 1
ATOM 650 C CA . PHE A 1 82 ? -5.138 0.341 6.421 1.00 94.19 82 PHE A CA 1
ATOM 651 C C . PHE A 1 82 ? -4.508 1.437 7.297 1.00 94.19 82 PHE A C 1
ATOM 653 O O . PHE A 1 82 ? -4.082 2.468 6.781 1.00 94.19 82 PHE A O 1
ATOM 660 N N . ALA A 1 83 ? -4.369 1.190 8.605 1.00 93.44 83 ALA A N 1
ATOM 661 C CA . ALA A 1 83 ? -3.776 2.139 9.546 1.00 93.44 83 ALA A CA 1
ATOM 662 C C . ALA A 1 83 ? -2.310 2.473 9.214 1.00 93.44 83 ALA A C 1
ATOM 664 O O . ALA A 1 83 ? -1.911 3.634 9.283 1.00 93.44 83 ALA A O 1
ATOM 665 N N . GLN A 1 84 ? -1.514 1.481 8.801 1.00 95.56 84 GLN A N 1
ATOM 666 C CA . GLN A 1 84 ? -0.119 1.701 8.404 1.00 95.56 84 GLN A CA 1
ATOM 667 C C . GLN A 1 84 ? -0.019 2.553 7.134 1.00 95.56 84 GLN A C 1
ATOM 669 O O . GLN A 1 84 ? 0.779 3.489 7.090 1.00 95.56 84 GLN A O 1
ATOM 674 N N . ILE A 1 85 ? -0.857 2.283 6.128 1.00 95.75 85 ILE A N 1
ATOM 675 C CA . ILE A 1 85 ? -0.901 3.087 4.898 1.00 95.75 85 ILE A CA 1
ATOM 676 C C . ILE A 1 85 ? -1.419 4.501 5.182 1.00 95.75 85 ILE A C 1
ATOM 678 O O . ILE A 1 85 ? -0.882 5.459 4.632 1.00 95.75 85 ILE A O 1
ATOM 682 N N . SER A 1 86 ? -2.412 4.655 6.064 1.00 94.62 86 SER A N 1
ATOM 683 C CA . SER A 1 86 ? -2.923 5.968 6.475 1.00 94.62 86 SER A CA 1
ATOM 684 C C . SER A 1 86 ? -1.843 6.784 7.183 1.00 94.62 86 SER A C 1
ATOM 686 O O . SER A 1 86 ? -1.584 7.918 6.801 1.00 94.62 86 SER A O 1
ATOM 688 N N . SER A 1 87 ? -1.132 6.180 8.141 1.00 95.31 87 SER A N 1
ATOM 689 C CA . SER A 1 87 ? -0.016 6.843 8.823 1.00 95.31 87 SER A CA 1
ATOM 690 C C . SER A 1 87 ? 1.101 7.231 7.850 1.00 95.31 87 SER A C 1
ATOM 692 O O . SER A 1 87 ? 1.687 8.306 7.973 1.00 95.31 87 SER A O 1
ATOM 694 N N . ALA A 1 88 ? 1.394 6.383 6.860 1.00 95.75 88 ALA A N 1
ATOM 695 C CA . ALA A 1 88 ? 2.364 6.708 5.823 1.00 95.75 88 ALA A CA 1
ATOM 696 C C . ALA A 1 88 ? 1.895 7.862 4.923 1.00 95.75 88 ALA A C 1
ATOM 698 O O . ALA A 1 88 ? 2.704 8.716 4.572 1.00 95.75 88 ALA A O 1
ATOM 699 N N . TYR A 1 89 ? 0.604 7.912 4.579 1.00 95.69 89 TYR A N 1
ATOM 700 C CA . TYR A 1 89 ? 0.002 9.006 3.814 1.00 95.69 89 TYR A CA 1
ATOM 701 C C . TYR A 1 89 ? 0.122 10.349 4.546 1.00 95.69 89 TYR A C 1
ATOM 703 O O . TYR A 1 89 ? 0.465 11.351 3.918 1.00 95.69 89 TYR A O 1
ATOM 711 N N . ASP A 1 90 ? -0.097 10.361 5.862 1.00 95.19 90 ASP A N 1
ATOM 712 C CA . ASP A 1 90 ? 0.021 11.573 6.680 1.00 95.19 90 ASP A CA 1
ATOM 713 C C . ASP A 1 90 ? 1.472 12.074 6.772 1.00 95.19 90 ASP A C 1
ATOM 715 O O . ASP A 1 90 ? 1.712 13.280 6.803 1.00 95.19 90 ASP A O 1
ATOM 719 N N . LYS A 1 91 ? 2.445 11.153 6.766 1.00 95.25 91 LYS A N 1
ATOM 720 C CA . LYS A 1 91 ? 3.889 11.454 6.783 1.00 95.25 91 LYS A CA 1
ATOM 721 C C . LYS A 1 91 ? 4.463 11.804 5.409 1.00 95.25 91 LYS A C 1
ATOM 723 O O . LYS A 1 91 ? 5.568 12.336 5.338 1.00 95.25 91 LYS A O 1
ATOM 728 N N . ALA A 1 92 ? 3.771 11.463 4.325 1.00 93.00 92 ALA A N 1
ATOM 729 C CA . ALA A 1 92 ? 4.267 11.685 2.976 1.00 93.00 92 ALA A CA 1
ATOM 730 C C . ALA A 1 92 ? 4.222 13.175 2.613 1.00 93.00 92 ALA A C 1
ATOM 732 O O . ALA A 1 92 ? 3.184 13.837 2.721 1.00 93.00 92 ALA A O 1
ATOM 733 N N . SER A 1 93 ? 5.346 13.689 2.117 1.00 81.31 93 SER A N 1
ATOM 734 C CA . SER A 1 93 ? 5.429 15.042 1.573 1.00 81.31 93 SER A CA 1
ATOM 735 C C . SER A 1 93 ? 4.529 15.188 0.341 1.00 81.31 93 SER A C 1
ATOM 737 O O . SER A 1 93 ? 4.401 14.267 -0.472 1.00 81.31 93 SER A O 1
ATOM 739 N N . SER A 1 94 ? 3.910 16.359 0.193 1.00 62.94 94 SER A N 1
ATOM 740 C CA . SER A 1 94 ? 3.268 16.770 -1.058 1.00 62.94 94 SER A CA 1
ATOM 741 C C . SER A 1 94 ? 4.374 17.100 -2.064 1.00 62.94 94 SER A C 1
ATOM 743 O O . SER A 1 94 ? 4.863 18.226 -2.072 1.00 62.94 94 SER A O 1
ATOM 745 N N . VAL A 1 95 ? 4.831 16.107 -2.826 1.00 54.94 95 VAL A N 1
ATOM 746 C CA . VAL A 1 95 ? 5.714 16.313 -3.986 1.00 54.94 95 VAL A CA 1
ATOM 747 C C . VAL A 1 95 ? 4.860 16.400 -5.238 1.00 54.94 95 VAL A C 1
ATOM 749 O O . VAL A 1 95 ? 3.932 15.562 -5.352 1.00 54.94 95 VAL A O 1
#

Foldseek 3Di:
DQDADDLVCLLVLALVLLVLVLVVQPPAQAKKKWFFRDDPSNQTKMWIQGPVRFIFTAGRVPRDGPPDRDDDPVRIHPIDGSVSSVVSSVVHDHD

Secondary structure (DSSP, 8-state):
---PPPGGGGGGG-HHHHHHHHHHHTT-TT-EEEEB-SSSSSS--EEEEPTTS-EEEE-TTT--B-S-S---GGGB---EEHHHHHHHHHHS---